Protein AF-A0A6L7TTE1-F1 (afdb_monomer)

Solvent-accessible surface area (backbone atoms only — not comparable to full-atom values): 7087 Å² total; per-residue (Å²): 134,87,81,84,82,75,91,65,69,97,53,51,95,79,30,55,91,73,44,74,69,69,67,67,47,75,57,88,94,43,50,47,45,67,93,48,84,76,46,67,52,63,72,99,60,54,84,50,70,66,59,52,54,52,46,54,51,49,43,48,33,70,67,38,77,45,72,64,79,55,73,32,88,54,28,93,73,44,93,66,66,20,87,41,26,30,36,63,70,57,46,53,53,47,51,56,57,54,55,60,53,70,77,57,82,84,60,77,58,82,129

Nearest PDB structures (foldseek):
  4grs-assembly1_D  TM=7.582E-01  e=1.256E-04  Thermotoga maritima MSB8
  1zco-assembly1_A  TM=7.715E-01  e=5.016E-04  Pyrococcus furiosus
  4c1k-assembly1_E  TM=7.629E-01  e=5.723E-04  Pyrococcus furiosus
  4z1a-assembly1_B  TM=7.032E-01  e=5.039E-03  Helicobacter pylori 26695
  2nxi-assembly2_G  TM=7.660E-01  e=1.545E-02  Aquifex aeolicus

Secondary structure (DSSP, 8-state):
-------S-TTGGG-TTT--SPP-EEETTEEESTT----EE--SS---HHHHHHHHHHHHHTT--EE---B-SSGGG-SS-GGGPBPHHHHHHHHHHHHHHHT---PPPP-

Structure (mmCIF, N/CA/C/O backbone):
data_AF-A0A6L7TTE1-F1
#
_entry.id   AF-A0A6L7TTE1-F1
#
loop_
_atom_site.group_PDB
_atom_site.id
_atom_site.type_symbol
_atom_site.label_atom_id
_atom_site.label_alt_id
_atom_site.label_comp_id
_atom_site.label_asym_id
_atom_site.label_entity_id
_atom_site.label_seq_id
_atom_site.pdbx_PDB_ins_code
_atom_site.Cartn_x
_atom_site.Cartn_y
_atom_site.Cartn_z
_atom_site.occupancy
_atom_site.B_iso_or_equiv
_atom_site.auth_seq_id
_atom_site.auth_comp_id
_atom_site.auth_asym_id
_atom_site.auth_atom_id
_atom_site.pdbx_PDB_model_num
ATOM 1 N N . MET A 1 1 ? 37.381 22.245 -16.557 1.00 51.81 1 MET A N 1
ATOM 2 C CA . MET A 1 1 ? 36.474 21.157 -16.121 1.00 51.81 1 MET A CA 1
ATOM 3 C C . MET A 1 1 ? 35.988 20.409 -17.356 1.00 51.81 1 MET A C 1
ATOM 5 O O . MET A 1 1 ? 35.474 21.082 -18.245 1.00 51.81 1 MET A O 1
ATOM 9 N N . PRO A 1 2 ? 36.167 19.082 -17.481 1.00 56.31 2 PRO A N 1
ATOM 10 C CA . PRO A 1 2 ? 35.653 18.356 -18.637 1.00 56.31 2 PRO A CA 1
ATOM 11 C C . PRO A 1 2 ? 34.132 18.192 -18.507 1.00 56.31 2 PRO A C 1
ATOM 13 O O . PRO A 1 2 ? 33.628 17.803 -17.454 1.00 56.31 2 PRO A O 1
ATOM 16 N N . ARG A 1 3 ? 33.391 18.521 -19.572 1.00 57.19 3 ARG A N 1
ATOM 17 C CA . ARG A 1 3 ? 31.942 18.294 -19.666 1.00 57.19 3 ARG A CA 1
ATOM 18 C C . ARG A 1 3 ? 31.699 16.803 -19.910 1.00 57.19 3 ARG A C 1
ATOM 20 O O . ARG A 1 3 ? 32.214 16.245 -20.874 1.00 57.19 3 ARG A O 1
ATOM 27 N N . ARG A 1 4 ? 30.943 16.153 -19.025 1.00 53.69 4 ARG A N 1
ATOM 28 C CA . ARG A 1 4 ? 30.601 14.729 -19.124 1.00 53.69 4 ARG A CA 1
ATOM 29 C C . ARG A 1 4 ? 29.510 14.565 -20.189 1.00 53.69 4 ARG A C 1
ATOM 31 O O . ARG A 1 4 ? 28.368 14.940 -19.954 1.00 53.69 4 ARG A O 1
ATOM 38 N N . PHE A 1 5 ? 29.866 14.039 -21.358 1.00 57.94 5 PHE A N 1
ATOM 39 C CA . PHE A 1 5 ? 28.900 13.648 -22.386 1.00 57.94 5 PHE A CA 1
ATOM 40 C C . PHE A 1 5 ? 28.335 12.273 -22.025 1.00 57.94 5 PHE A C 1
ATOM 42 O O . PHE A 1 5 ? 29.046 11.271 -22.079 1.00 57.94 5 PHE A O 1
ATOM 49 N N . VAL A 1 6 ? 27.071 12.224 -21.607 1.00 57.25 6 VAL A N 1
ATOM 50 C CA . VAL A 1 6 ? 26.359 10.964 -21.377 1.00 57.25 6 VAL A CA 1
ATOM 51 C C . VAL A 1 6 ? 25.625 10.620 -22.672 1.00 57.25 6 VAL A C 1
ATOM 53 O O . VAL A 1 6 ? 24.680 11.303 -23.045 1.00 57.25 6 VAL A O 1
ATOM 56 N N . PHE A 1 7 ? 26.109 9.605 -23.389 1.00 64.25 7 PHE A N 1
ATOM 57 C CA . PHE A 1 7 ? 25.557 9.190 -24.688 1.00 64.25 7 PHE A CA 1
ATOM 58 C C . PHE A 1 7 ? 24.375 8.210 -24.551 1.00 64.25 7 PHE A C 1
ATOM 60 O O . PHE A 1 7 ? 23.613 8.014 -25.488 1.00 64.25 7 PHE A O 1
ATOM 67 N N . LEU A 1 8 ? 24.207 7.599 -23.374 1.00 64.50 8 LEU A N 1
ATOM 68 C CA . LEU A 1 8 ? 23.083 6.720 -23.051 1.00 64.50 8 LEU A CA 1
ATOM 69 C C . LEU A 1 8 ? 22.064 7.476 -22.201 1.00 64.50 8 LEU A C 1
ATOM 71 O O . LEU A 1 8 ? 22.433 8.174 -21.259 1.00 64.50 8 LEU A O 1
ATOM 75 N N . GLN A 1 9 ? 20.780 7.307 -22.504 1.00 74.69 9 GLN A N 1
ATOM 76 C CA . GLN A 1 9 ? 19.716 7.866 -21.675 1.00 74.69 9 GLN A CA 1
ATOM 77 C C . GLN A 1 9 ? 19.853 7.362 -20.220 1.00 74.69 9 GLN A C 1
ATOM 79 O O . GLN A 1 9 ? 20.124 6.172 -20.014 1.00 74.69 9 GLN A O 1
ATOM 84 N N . PRO A 1 10 ? 19.647 8.217 -19.197 1.00 83.88 10 PRO A N 1
ATOM 85 C CA . PRO A 1 10 ? 19.840 7.844 -17.789 1.00 83.88 10 PRO A CA 1
ATOM 86 C C . PRO A 1 10 ? 18.847 6.777 -17.287 1.00 83.88 10 PRO A C 1
ATOM 88 O O . PRO A 1 10 ? 19.012 6.250 -16.194 1.00 83.88 10 PRO A O 1
ATOM 91 N N . TYR A 1 11 ? 17.845 6.428 -18.097 1.00 86.00 11 TYR A N 1
ATOM 92 C CA . TYR A 1 11 ? 16.764 5.480 -17.815 1.00 86.00 11 TYR A CA 1
ATOM 93 C C . TYR A 1 11 ? 16.859 4.194 -18.661 1.00 86.00 11 TYR A C 1
ATOM 95 O O . TYR A 1 11 ? 15.852 3.582 -19.004 1.00 86.00 11 TYR A O 1
ATOM 103 N N . LYS A 1 12 ? 18.075 3.755 -19.019 1.00 87.25 12 LYS A N 1
ATOM 104 C CA . LYS A 1 12 ? 18.297 2.582 -19.888 1.00 87.25 12 LYS A CA 1
ATOM 105 C C . LYS A 1 12 ? 17.518 1.328 -19.453 1.00 87.25 12 LYS A C 1
ATOM 107 O O . LYS A 1 12 ? 16.915 0.688 -20.302 1.00 87.25 12 LYS A O 1
ATOM 112 N N . LEU A 1 13 ? 17.491 1.001 -18.158 1.00 89.44 13 LEU A N 1
ATOM 113 C CA . LEU A 1 13 ? 16.836 -0.212 -17.633 1.00 89.44 13 LEU A CA 1
ATOM 114 C C . LEU A 1 13 ? 15.300 -0.172 -17.672 1.00 89.44 13 LEU A C 1
ATOM 116 O O . LEU A 1 13 ? 14.664 -1.211 -17.565 1.00 89.44 13 LEU A O 1
ATOM 120 N N . THR A 1 14 ? 14.695 1.005 -17.815 1.00 90.31 14 THR A N 1
ATOM 121 C CA . THR A 1 14 ? 13.235 1.164 -17.919 1.00 90.31 14 THR A CA 1
ATOM 122 C C . THR A 1 14 ? 12.799 1.575 -19.327 1.00 90.31 14 THR A C 1
ATOM 124 O O . THR A 1 14 ? 11.608 1.737 -19.585 1.00 90.31 14 THR A O 1
ATOM 127 N N . SER A 1 15 ? 13.752 1.746 -20.251 1.00 91.06 15 SER A N 1
ATOM 128 C CA . SER A 1 15 ? 13.496 2.163 -21.628 1.00 91.06 15 SER A CA 1
ATOM 129 C C . SER A 1 15 ? 12.999 1.007 -22.487 1.00 91.06 15 SER A C 1
ATOM 131 O O . SER A 1 15 ? 13.605 -0.065 -22.496 1.00 91.06 15 SER A O 1
ATOM 133 N N . ARG A 1 16 ? 11.990 1.273 -23.326 1.00 90.44 16 ARG A N 1
ATOM 134 C CA . ARG A 1 16 ? 11.535 0.327 -24.360 1.00 90.44 16 ARG A CA 1
ATOM 135 C C . ARG A 1 16 ? 12.578 0.064 -25.449 1.00 90.44 16 ARG A C 1
ATOM 137 O O . ARG A 1 16 ? 12.501 -0.948 -26.127 1.00 90.44 16 ARG A O 1
ATOM 144 N N . GLU A 1 17 ? 13.563 0.949 -25.607 1.00 88.88 17 GLU A N 1
ATOM 145 C CA . GLU A 1 17 ? 14.689 0.736 -26.528 1.00 88.88 17 GLU A CA 1
ATOM 146 C C . GLU A 1 17 ? 15.585 -0.426 -26.070 1.00 88.88 17 GLU A C 1
ATOM 148 O O . GLU A 1 17 ? 16.120 -1.161 -26.894 1.00 88.88 17 GLU A O 1
ATOM 153 N N . PHE A 1 18 ? 15.737 -0.605 -24.753 1.00 88.50 18 PHE A N 1
ATOM 154 C CA . PHE A 1 18 ? 16.560 -1.667 -24.170 1.00 88.50 18 PHE A CA 1
ATOM 155 C C . PHE A 1 18 ? 15.724 -2.870 -23.695 1.00 88.50 18 PHE A C 1
ATOM 157 O O . PHE A 1 18 ? 16.215 -3.995 -23.705 1.00 88.50 18 PHE A O 1
ATOM 164 N N . HIS A 1 19 ? 14.458 -2.643 -23.336 1.00 88.81 19 HIS A N 1
ATOM 165 C CA . HIS A 1 19 ? 13.473 -3.656 -22.953 1.00 88.81 19 HIS A CA 1
ATOM 166 C C . HIS A 1 19 ? 12.194 -3.490 -23.795 1.00 88.81 19 HIS A C 1
ATOM 168 O O . HIS A 1 19 ? 11.238 -2.857 -23.342 1.00 88.81 19 HIS A O 1
ATOM 174 N N . PRO A 1 20 ? 12.177 -3.997 -25.043 1.00 93.00 20 PRO A N 1
ATOM 175 C CA . PRO A 1 20 ? 11.052 -3.795 -25.961 1.00 93.00 20 PRO A CA 1
ATOM 176 C C . PRO A 1 20 ? 9.765 -4.480 -25.490 1.00 93.00 20 PRO A C 1
ATOM 178 O O . PRO A 1 20 ? 8.667 -3.947 -25.704 1.00 93.00 20 PRO A O 1
ATOM 181 N N . ASP A 1 21 ? 9.910 -5.621 -24.817 1.00 95.06 21 ASP A N 1
ATOM 182 C CA . ASP A 1 21 ? 8.804 -6.404 -24.282 1.00 95.06 21 ASP A CA 1
ATOM 183 C C . ASP A 1 21 ? 8.227 -5.774 -23.004 1.00 95.06 21 ASP A C 1
ATOM 185 O O . ASP A 1 21 ? 8.974 -5.266 -22.161 1.00 95.06 21 ASP A O 1
ATOM 189 N N . PRO A 1 22 ? 6.895 -5.807 -22.821 1.00 95.19 22 PRO A N 1
ATOM 190 C CA . PRO A 1 22 ? 6.270 -5.293 -21.613 1.00 95.19 22 PRO A CA 1
ATOM 191 C C . PRO A 1 22 ? 6.634 -6.146 -20.392 1.00 95.19 22 PRO A C 1
ATOM 193 O O . PRO A 1 22 ? 6.458 -7.365 -20.385 1.00 95.19 22 PRO A O 1
ATOM 196 N N . THR A 1 23 ? 7.060 -5.492 -19.313 1.00 95.69 23 THR A N 1
ATOM 197 C CA . THR A 1 23 ? 7.210 -6.141 -18.007 1.00 95.69 23 THR A CA 1
ATOM 198 C C . THR A 1 23 ? 5.835 -6.471 -17.435 1.00 95.69 23 THR A C 1
ATOM 200 O O . THR A 1 23 ? 4.985 -5.588 -17.307 1.00 95.69 23 THR A O 1
ATOM 203 N N . VAL A 1 24 ? 5.634 -7.732 -17.051 1.00 96.44 24 VAL A N 1
ATOM 204 C CA . VAL A 1 24 ? 4.433 -8.194 -16.347 1.00 96.44 24 VAL A CA 1
ATOM 205 C C . VAL A 1 24 ? 4.834 -8.707 -14.969 1.00 96.44 24 VAL A C 1
ATOM 207 O O . VAL A 1 24 ? 5.653 -9.619 -14.854 1.00 96.44 24 VAL A O 1
ATOM 210 N N . ILE A 1 25 ? 4.253 -8.125 -13.922 1.00 96.06 25 ILE A N 1
ATOM 211 C CA . ILE A 1 25 ? 4.509 -8.480 -12.524 1.00 96.06 25 ILE A CA 1
ATOM 212 C C . ILE A 1 25 ? 3.290 -9.217 -11.977 1.00 96.06 25 ILE A C 1
ATOM 214 O O . ILE A 1 25 ? 2.171 -8.710 -12.032 1.00 96.06 25 ILE A O 1
ATOM 218 N N . ARG A 1 26 ? 3.501 -10.414 -11.426 1.00 94.94 26 ARG A N 1
ATOM 219 C CA . ARG A 1 26 ? 2.449 -11.170 -10.741 1.00 94.94 26 ARG A CA 1
ATOM 220 C C . ARG A 1 26 ? 2.378 -10.765 -9.270 1.00 94.94 26 ARG A C 1
ATOM 222 O O . ARG A 1 26 ? 3.375 -10.882 -8.562 1.00 94.94 26 ARG A O 1
ATOM 229 N N . VAL A 1 27 ? 1.194 -10.367 -8.814 1.00 91.50 27 VAL A N 1
ATOM 230 C CA . VAL A 1 27 ? 0.890 -10.059 -7.409 1.00 91.50 27 VAL A CA 1
ATOM 231 C C . VAL A 1 27 ? -0.331 -10.879 -7.000 1.00 91.50 27 VAL A C 1
ATOM 233 O O . VAL A 1 27 ? -1.457 -10.556 -7.373 1.00 91.50 27 VAL A O 1
ATOM 236 N N . GLY A 1 28 ? -0.106 -11.986 -6.288 1.00 86.62 28 GLY A N 1
ATOM 237 C CA . GLY A 1 28 ? -1.155 -12.981 -6.048 1.00 86.62 28 GLY A CA 1
ATOM 238 C C . GLY A 1 28 ? -1.747 -13.488 -7.369 1.00 86.62 28 GLY A C 1
ATOM 239 O O . GLY A 1 28 ? -1.013 -13.965 -8.241 1.00 86.62 28 GLY A O 1
ATOM 240 N N . ASP A 1 29 ? -3.061 -13.328 -7.527 1.00 85.25 29 ASP A N 1
ATOM 241 C CA . ASP A 1 29 ? -3.796 -13.708 -8.740 1.00 85.25 29 ASP A CA 1
ATOM 242 C C . ASP A 1 29 ? -3.791 -12.617 -9.831 1.00 85.25 29 ASP A C 1
ATOM 244 O O . ASP A 1 29 ? -4.202 -12.876 -10.963 1.00 85.25 29 ASP A O 1
ATOM 248 N N . ALA A 1 30 ? -3.308 -11.405 -9.530 1.00 90.56 30 ALA A N 1
ATOM 249 C CA . ALA A 1 30 ? -3.273 -10.287 -10.469 1.00 90.56 30 ALA A CA 1
ATOM 250 C C . ALA A 1 30 ? -1.984 -10.261 -11.307 1.00 90.56 30 ALA A C 1
ATOM 252 O O . ALA A 1 30 ? -0.890 -10.568 -10.823 1.00 90.56 30 ALA A O 1
ATOM 253 N N . LEU A 1 31 ? -2.110 -9.837 -12.566 1.00 95.56 31 LEU A N 1
ATOM 254 C CA . LEU A 1 31 ? -0.997 -9.563 -13.477 1.00 95.56 31 LEU A CA 1
ATOM 255 C C . LEU A 1 31 ? -0.967 -8.062 -13.777 1.00 95.56 31 LEU A C 1
ATOM 257 O O . LEU A 1 31 ? -1.879 -7.541 -14.408 1.00 95.56 31 LEU A O 1
ATOM 261 N N . VAL A 1 32 ? 0.068 -7.365 -13.316 1.00 95.69 32 VAL A N 1
ATOM 262 C CA . VAL A 1 32 ? 0.255 -5.922 -13.507 1.00 95.69 32 VAL A CA 1
ATOM 263 C C . VAL A 1 32 ? 1.193 -5.690 -14.692 1.00 95.69 32 VAL A C 1
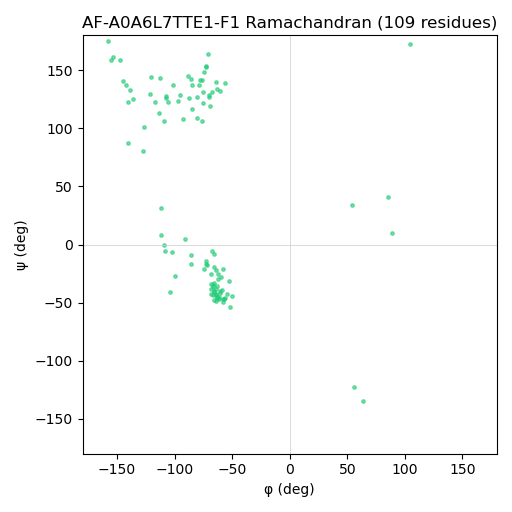ATOM 265 O O . VAL A 1 32 ? 2.320 -6.180 -14.682 1.00 95.69 32 VAL A O 1
ATOM 268 N N . GLY A 1 33 ? 0.750 -4.924 -15.692 1.00 94.00 33 GLY A N 1
ATOM 269 C CA . GLY A 1 33 ? 1.530 -4.594 -16.894 1.00 94.00 33 GLY A CA 1
ATOM 270 C C . GLY A 1 33 ? 1.102 -5.365 -18.149 1.00 94.00 33 GLY A C 1
ATOM 271 O O . GLY A 1 33 ? 0.262 -6.267 -18.095 1.00 94.00 33 GLY A O 1
ATOM 272 N N . GLY A 1 34 ? 1.668 -4.994 -19.301 1.00 94.06 34 GLY A N 1
ATOM 273 C CA . GLY A 1 34 ? 1.229 -5.492 -20.612 1.00 94.06 34 GLY A CA 1
ATOM 274 C C . GLY A 1 34 ? -0.205 -5.062 -20.938 1.00 94.06 34 GLY A C 1
ATOM 275 O O . GLY A 1 34 ? -0.569 -3.914 -20.697 1.00 94.06 34 GLY A O 1
ATOM 276 N N . ASP A 1 35 ? -1.014 -5.995 -21.440 1.00 94.31 35 ASP A N 1
ATOM 277 C CA . ASP A 1 35 ? -2.426 -5.764 -21.792 1.00 94.31 35 ASP A CA 1
ATOM 278 C C . ASP A 1 35 ? -3.402 -6.054 -20.632 1.00 94.31 35 ASP A C 1
ATOM 280 O O . ASP A 1 35 ? -4.623 -6.010 -20.796 1.00 94.31 35 ASP A O 1
ATOM 284 N N . ASN A 1 36 ? -2.881 -6.371 -19.442 1.00 94.38 36 ASN A N 1
ATOM 285 C CA . ASN A 1 36 ? -3.698 -6.709 -18.281 1.00 94.38 36 ASN A CA 1
ATOM 286 C C . ASN A 1 36 ? -4.294 -5.454 -17.628 1.00 94.38 36 ASN A C 1
ATOM 288 O O . ASN A 1 36 ? -3.627 -4.429 -17.481 1.00 94.38 36 ASN A O 1
ATOM 292 N N . ARG A 1 37 ? -5.543 -5.559 -17.164 1.00 91.88 37 ARG A N 1
ATOM 293 C CA . ARG A 1 37 ? -6.224 -4.505 -16.403 1.00 91.88 37 ARG A CA 1
ATOM 294 C C . ARG A 1 37 ? -6.302 -4.876 -14.928 1.00 91.88 37 ARG A C 1
ATOM 296 O O . ARG A 1 37 ? -6.891 -5.894 -14.577 1.00 91.88 37 ARG A O 1
ATOM 303 N N . VAL A 1 38 ? -5.748 -4.012 -14.084 1.00 94.12 38 VAL A N 1
ATOM 304 C CA . VAL A 1 38 ? -5.781 -4.134 -12.625 1.00 94.12 38 VAL A CA 1
ATOM 305 C C . VAL A 1 38 ? -6.446 -2.890 -12.062 1.00 94.12 38 VAL A C 1
ATOM 307 O O . VAL A 1 38 ? -6.086 -1.775 -12.435 1.00 94.12 38 VAL A O 1
ATOM 310 N N . ILE A 1 39 ? -7.426 -3.093 -11.189 1.00 93.06 39 ILE A N 1
ATOM 311 C CA . ILE A 1 39 ? -8.113 -2.030 -10.466 1.00 93.06 39 ILE A CA 1
ATOM 312 C C . ILE A 1 39 ? -7.644 -2.098 -9.016 1.00 93.06 39 ILE A C 1
ATOM 314 O O . ILE A 1 39 ? -7.687 -3.154 -8.382 1.00 93.06 39 ILE A O 1
ATOM 318 N N . MET A 1 40 ? -7.185 -0.958 -8.518 1.00 92.50 40 MET A N 1
ATOM 319 C CA . MET A 1 40 ? -6.873 -0.728 -7.113 1.00 92.50 40 MET A CA 1
ATOM 320 C C . MET A 1 40 ? -7.754 0.417 -6.629 1.00 92.50 40 MET A C 1
ATOM 322 O O . MET A 1 40 ? -8.049 1.323 -7.410 1.00 92.50 40 MET A O 1
ATOM 326 N N . ALA A 1 41 ? -8.205 0.347 -5.383 1.00 90.62 41 ALA A N 1
ATOM 327 C CA . ALA A 1 41 ? -9.090 1.351 -4.809 1.00 90.62 41 ALA A CA 1
ATOM 328 C C . ALA A 1 41 ? -8.830 1.527 -3.315 1.00 90.62 41 ALA A C 1
ATOM 330 O O . ALA A 1 41 ? -8.306 0.635 -2.655 1.00 90.62 41 ALA A O 1
ATOM 331 N N . ASP A 1 42 ? -9.229 2.671 -2.794 1.00 88.62 42 ASP A N 1
ATOM 332 C CA . ASP A 1 42 ? -9.061 3.081 -1.409 1.00 88.62 42 ASP A CA 1
ATOM 333 C C . ASP A 1 42 ? -10.132 4.117 -1.046 1.00 88.62 42 ASP A C 1
ATOM 335 O O . ASP A 1 42 ? -10.757 4.710 -1.936 1.00 88.62 42 ASP A O 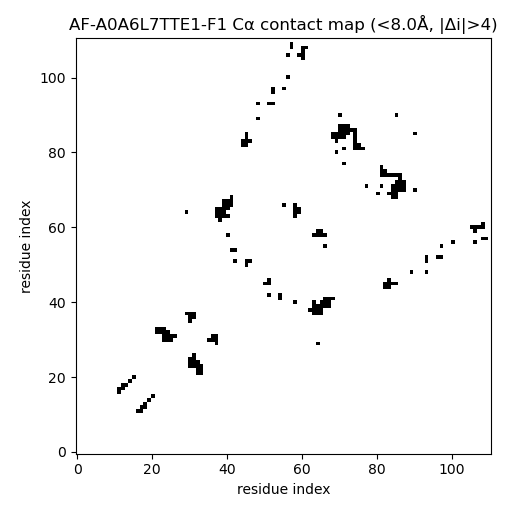1
ATOM 339 N N . PRO A 1 43 ? -10.427 4.306 0.251 1.00 84.19 43 PRO A N 1
ATOM 340 C CA . PRO A 1 43 ? -11.278 5.407 0.662 1.00 84.19 43 PRO A CA 1
ATOM 341 C C . PRO A 1 43 ? -10.512 6.728 0.529 1.00 84.19 43 PRO A C 1
ATOM 343 O O . PRO A 1 43 ? -9.298 6.774 0.670 1.00 84.19 43 PRO A O 1
ATOM 346 N N . CYS A 1 44 ? -11.238 7.831 0.333 1.00 82.50 44 CYS A N 1
ATOM 347 C CA . CYS A 1 44 ? -10.624 9.158 0.227 1.00 82.50 44 CYS A CA 1
ATOM 348 C C . CYS A 1 44 ? -9.833 9.563 1.483 1.00 82.50 44 CYS A C 1
ATOM 350 O O . CYS A 1 44 ? -8.924 10.373 1.358 1.00 82.50 44 CYS A O 1
ATOM 352 N N . SER A 1 45 ? -10.212 9.049 2.659 1.00 79.06 45 SER A N 1
ATOM 353 C CA . SER A 1 45 ? -9.506 9.180 3.937 1.00 79.06 45 SER A CA 1
ATOM 354 C C . SER A 1 45 ? -9.674 7.900 4.741 1.00 79.06 45 SER A C 1
ATOM 356 O O . SER A 1 45 ? -10.776 7.348 4.774 1.00 79.06 45 SER A O 1
ATOM 358 N N . VAL A 1 46 ? -8.613 7.467 5.423 1.00 78.75 46 VAL A N 1
ATOM 359 C CA . VAL A 1 46 ? -8.690 6.394 6.420 1.00 78.75 46 VAL A CA 1
ATOM 360 C C . VAL A 1 46 ? -9.098 6.995 7.757 1.00 78.75 46 VAL A C 1
ATOM 362 O O . VAL A 1 46 ? -8.380 7.826 8.306 1.00 78.75 46 VAL A O 1
ATOM 365 N N . GLU A 1 47 ? -10.262 6.603 8.257 1.00 77.44 47 GLU A N 1
ATOM 366 C CA . GLU A 1 47 ? -10.843 7.135 9.493 1.00 77.44 47 GLU A CA 1
ATOM 367 C C . GLU A 1 47 ? -10.698 6.137 10.646 1.00 77.44 47 GLU A C 1
ATOM 369 O O . GLU A 1 47 ? -10.332 6.521 11.758 1.00 77.44 47 GLU A O 1
ATOM 374 N N . ASP A 1 48 ? -10.914 4.849 10.372 1.00 78.75 48 ASP A N 1
ATOM 375 C CA . ASP A 1 48 ? -10.743 3.766 11.335 1.00 78.75 48 ASP A CA 1
ATOM 376 C C . ASP A 1 48 ? -10.529 2.396 10.653 1.00 78.75 48 ASP A C 1
ATOM 378 O O . ASP A 1 48 ? -10.555 2.246 9.426 1.00 78.75 48 ASP A O 1
ATOM 382 N N . GLU A 1 49 ? -10.269 1.375 11.472 1.00 76.88 49 GLU A N 1
ATOM 383 C CA . GLU A 1 49 ? -10.031 0.001 11.018 1.00 76.88 49 GLU A CA 1
ATOM 384 C C . GLU 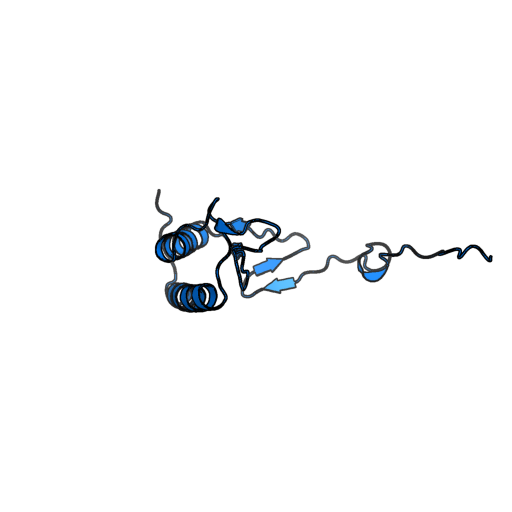A 1 49 ? -11.284 -0.640 10.391 1.00 76.88 49 GLU A C 1
ATOM 386 O O . GLU A 1 49 ? -11.183 -1.367 9.399 1.00 76.88 49 GLU A O 1
ATOM 391 N N . GLU A 1 50 ? -12.475 -0.354 10.924 1.00 82.62 50 GLU A N 1
ATOM 392 C CA . GLU A 1 50 ? -13.736 -0.941 10.464 1.00 82.62 50 GLU A CA 1
ATOM 393 C C . GLU A 1 50 ? -14.105 -0.434 9.063 1.00 82.62 50 GLU A C 1
ATOM 395 O O . GLU A 1 50 ? -14.464 -1.222 8.178 1.00 82.62 50 GLU A O 1
ATOM 400 N N . GLN A 1 51 ? -13.931 0.865 8.825 1.00 86.06 51 GLN A N 1
ATOM 401 C CA . GLN A 1 51 ? -14.072 1.517 7.532 1.00 86.06 51 GLN A CA 1
ATOM 402 C C . GLN A 1 51 ? -13.144 0.866 6.506 1.00 86.06 51 GLN A C 1
ATOM 404 O O . GLN A 1 51 ? -13.592 0.509 5.411 1.00 86.06 51 GLN A O 1
ATOM 409 N N . MET A 1 52 ? -11.877 0.634 6.848 1.00 85.31 52 MET A N 1
ATOM 410 C CA . MET A 1 52 ? -10.930 0.027 5.917 1.00 85.31 52 MET A CA 1
ATOM 411 C C . MET A 1 52 ? -11.299 -1.425 5.580 1.00 85.31 52 MET A C 1
ATOM 413 O O . MET A 1 52 ? -11.262 -1.833 4.418 1.00 85.31 52 MET A O 1
ATOM 417 N N . VAL A 1 53 ? -11.748 -2.204 6.563 1.00 84.69 53 VAL A N 1
ATOM 418 C CA . VAL A 1 53 ? -12.195 -3.592 6.357 1.00 84.69 53 VAL A CA 1
ATOM 419 C C . VAL A 1 53 ? -13.485 -3.647 5.543 1.00 84.69 53 VAL A C 1
ATOM 421 O O . VAL A 1 53 ? -13.650 -4.521 4.687 1.00 84.69 53 VAL A O 1
ATOM 424 N N . SER A 1 54 ? -14.410 -2.713 5.769 1.00 87.44 54 SER A N 1
ATOM 425 C CA . SER A 1 54 ? -15.617 -2.577 4.951 1.00 87.44 54 SER A CA 1
ATOM 426 C C . SER A 1 54 ? -15.267 -2.212 3.504 1.00 87.44 54 SER A C 1
ATOM 428 O O . SER A 1 54 ? -15.770 -2.847 2.575 1.00 87.44 54 SER A O 1
ATOM 430 N N . THR A 1 55 ? -14.312 -1.299 3.309 1.00 88.06 55 THR A N 1
ATOM 431 C CA . THR A 1 55 ? -13.799 -0.919 1.990 1.00 88.06 55 THR A CA 1
ATOM 432 C C . THR A 1 55 ? -13.167 -2.121 1.299 1.00 88.06 55 THR A C 1
ATOM 434 O O . THR A 1 55 ? -13.527 -2.431 0.167 1.00 88.06 55 THR A O 1
ATOM 437 N N . ALA A 1 56 ? -12.328 -2.888 2.001 1.00 86.12 56 ALA A N 1
ATOM 438 C CA . ALA A 1 56 ? -11.733 -4.121 1.492 1.00 86.12 56 ALA A CA 1
ATOM 439 C C . ALA A 1 56 ? -12.782 -5.121 0.982 1.00 86.12 56 ALA A C 1
ATOM 441 O O . ALA A 1 56 ? -12.609 -5.711 -0.087 1.00 86.12 56 ALA A O 1
ATOM 442 N N . LYS A 1 57 ? -13.894 -5.289 1.710 1.00 86.62 57 LYS A N 1
ATOM 443 C CA . LYS A 1 57 ? -15.013 -6.150 1.290 1.00 86.62 57 LYS A CA 1
ATOM 444 C C . LYS A 1 57 ? -15.671 -5.637 0.012 1.00 86.62 57 LYS A C 1
ATOM 446 O O . LYS A 1 57 ? -15.872 -6.423 -0.911 1.00 86.62 57 LYS A O 1
ATO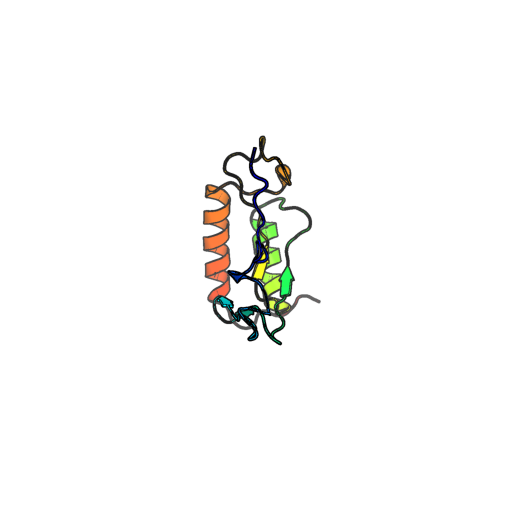M 451 N N . VAL A 1 58 ? -15.998 -4.345 -0.047 1.00 88.00 58 VAL A N 1
ATOM 452 C CA . VAL A 1 58 ? -16.685 -3.731 -1.196 1.00 88.00 58 VAL A CA 1
ATOM 453 C C . VAL A 1 58 ? -15.801 -3.757 -2.441 1.00 88.00 58 VAL A C 1
ATOM 455 O O . VAL A 1 58 ? -16.243 -4.214 -3.491 1.00 88.00 58 VAL A O 1
ATOM 458 N N . VAL A 1 59 ? -14.539 -3.345 -2.313 1.00 88.06 59 VAL A N 1
ATOM 459 C CA . VAL A 1 59 ? -13.538 -3.345 -3.391 1.00 88.06 59 VAL A CA 1
ATOM 460 C C . VAL A 1 59 ? -13.356 -4.755 -3.951 1.00 88.06 59 VAL A C 1
ATOM 462 O O . VAL A 1 59 ? -13.432 -4.961 -5.164 1.00 88.06 59 VAL A O 1
ATOM 465 N N . LYS A 1 60 ? -13.207 -5.752 -3.070 1.00 84.19 60 LYS A N 1
ATOM 466 C CA . LYS A 1 60 ? -13.105 -7.157 -3.474 1.00 84.19 60 LYS A CA 1
ATOM 467 C C . LYS A 1 60 ? -14.370 -7.654 -4.170 1.00 84.19 60 LYS A C 1
ATOM 469 O O . LYS A 1 60 ? -14.269 -8.323 -5.196 1.00 84.19 60 LYS A O 1
ATOM 474 N N . ALA A 1 61 ? -15.549 -7.352 -3.628 1.00 86.25 61 ALA A N 1
ATOM 475 C CA . ALA A 1 61 ? -16.814 -7.746 -4.239 1.00 86.25 61 ALA A CA 1
ATOM 476 C C . ALA A 1 61 ? -16.956 -7.134 -5.641 1.00 86.25 61 ALA A C 1
ATOM 478 O O . ALA A 1 61 ? -17.350 -7.828 -6.575 1.00 86.25 61 ALA A O 1
ATOM 479 N N . ALA A 1 62 ? -16.574 -5.863 -5.807 1.00 87.56 62 ALA A N 1
ATOM 480 C CA . ALA A 1 62 ? -16.604 -5.142 -7.079 1.00 87.56 62 ALA A CA 1
ATOM 481 C C . ALA A 1 62 ? -15.594 -5.668 -8.123 1.00 87.56 62 ALA A C 1
ATOM 483 O O . ALA A 1 62 ? -15.607 -5.222 -9.269 1.00 87.56 62 ALA A O 1
ATOM 484 N N . GLY A 1 63 ? -14.734 -6.624 -7.753 1.00 87.25 63 GLY A N 1
ATOM 485 C CA . GLY A 1 63 ? -13.786 -7.281 -8.655 1.00 87.25 63 GLY A CA 1
ATOM 486 C C . GLY A 1 63 ? -12.433 -6.580 -8.784 1.00 87.25 63 GLY A C 1
ATOM 487 O O . GLY A 1 63 ? -11.635 -6.965 -9.640 1.00 87.25 63 GLY A O 1
ATOM 488 N N . ALA A 1 64 ? -12.157 -5.578 -7.948 1.00 90.19 64 ALA A N 1
ATOM 489 C CA . ALA A 1 64 ? -10.831 -4.982 -7.863 1.00 90.19 64 ALA A CA 1
ATOM 490 C C . ALA A 1 64 ? -9.841 -5.932 -7.168 1.00 90.19 64 ALA A C 1
ATOM 492 O O . ALA A 1 64 ? -10.217 -6.787 -6.363 1.00 90.19 64 ALA A O 1
ATOM 493 N N . GLN A 1 65 ? -8.561 -5.796 -7.513 1.00 90.00 65 GLN A N 1
ATOM 494 C CA . GLN A 1 65 ? -7.511 -6.746 -7.143 1.00 90.00 65 GLN A CA 1
ATOM 495 C C . GLN A 1 65 ? -6.546 -6.218 -6.075 1.00 90.00 65 GLN A C 1
ATOM 497 O O . GLN A 1 65 ? -5.691 -6.971 -5.612 1.00 90.00 65 GLN A O 1
ATOM 502 N N . GLY A 1 66 ? -6.661 -4.949 -5.680 1.00 89.19 66 GLY A N 1
ATOM 503 C CA . GLY A 1 66 ? -5.803 -4.369 -4.652 1.00 89.19 66 GLY A CA 1
ATOM 504 C C . GLY A 1 66 ? -6.443 -3.203 -3.909 1.00 89.19 66 GLY A C 1
ATOM 505 O O . GLY A 1 66 ? -7.399 -2.591 -4.387 1.00 89.19 66 GLY A O 1
ATOM 506 N N . LEU A 1 67 ? -5.876 -2.915 -2.740 1.00 89.38 67 LEU A N 1
ATOM 507 C CA . LEU A 1 67 ? -6.165 -1.734 -1.935 1.00 89.38 67 LEU A CA 1
ATOM 508 C C . LEU A 1 67 ? -4.932 -0.833 -1.908 1.00 89.38 67 LEU A C 1
ATOM 510 O O . LEU A 1 67 ? -3.812 -1.348 -1.856 1.00 89.38 67 LEU A O 1
ATOM 514 N N . LEU A 1 68 ? -5.138 0.482 -1.931 1.00 90.06 68 LEU A N 1
ATOM 515 C CA . LEU A 1 68 ? -4.085 1.458 -1.645 1.00 90.06 68 LEU A CA 1
ATOM 516 C C . LEU A 1 68 ? -4.189 1.848 -0.166 1.00 90.06 68 LEU A C 1
ATOM 518 O O . LEU A 1 68 ? -5.276 2.117 0.336 1.00 90.06 68 LEU A O 1
ATOM 522 N N . ILE A 1 69 ? -3.073 1.769 0.557 1.00 88.75 69 ILE A N 1
ATOM 523 C CA . ILE A 1 69 ? -3.018 2.039 1.996 1.00 88.75 69 ILE A CA 1
ATOM 524 C C . ILE A 1 69 ? -1.721 2.791 2.275 1.00 88.75 69 ILE A C 1
ATOM 526 O O . ILE A 1 69 ? -0.637 2.273 1.998 1.00 88.75 69 ILE A O 1
ATOM 530 N N . GLU A 1 70 ? -1.839 3.980 2.856 1.00 90.00 70 GLU A N 1
ATOM 531 C CA . GLU A 1 70 ? -0.697 4.771 3.304 1.00 90.00 70 GLU A CA 1
ATOM 532 C C . GLU A 1 70 ? -0.263 4.343 4.708 1.00 90.00 70 GLU A C 1
ATOM 534 O O . GLU A 1 70 ? -1.088 4.111 5.598 1.00 90.00 70 GLU A O 1
ATOM 539 N N . VAL A 1 71 ? 1.049 4.226 4.921 1.00 90.50 71 VAL A N 1
ATOM 540 C CA . VAL A 1 71 ? 1.620 3.769 6.193 1.00 90.50 71 VAL A CA 1
ATOM 541 C C . VAL A 1 71 ? 2.809 4.643 6.571 1.00 90.50 71 VAL A C 1
ATOM 543 O O . VAL A 1 71 ? 3.780 4.756 5.821 1.00 90.50 71 VAL A O 1
ATOM 546 N N . HIS A 1 72 ? 2.771 5.222 7.770 1.00 93.38 72 HIS A N 1
ATOM 547 C CA . HIS A 1 72 ? 3.852 6.031 8.316 1.00 93.38 72 HIS A CA 1
ATOM 548 C C . HIS A 1 72 ? 4.059 5.727 9.813 1.00 93.38 72 HIS A C 1
ATOM 550 O O . HIS A 1 72 ? 3.099 5.728 10.582 1.00 93.38 72 HIS A O 1
ATOM 556 N N . PRO A 1 73 ? 5.305 5.509 10.288 1.00 91.75 73 PRO A N 1
ATOM 557 C CA . PRO A 1 73 ? 5.569 5.167 11.693 1.00 91.75 73 PRO A CA 1
ATOM 558 C C . PRO A 1 73 ? 5.157 6.263 12.682 1.00 91.75 73 PRO A C 1
ATOM 560 O O . PRO A 1 73 ? 4.913 5.981 13.851 1.00 91.75 73 PRO A O 1
ATOM 563 N N . ASN A 1 74 ? 5.125 7.513 12.223 1.00 92.06 74 ASN A N 1
ATOM 564 C CA . ASN A 1 74 ? 4.688 8.666 13.001 1.00 92.06 74 ASN A CA 1
ATOM 565 C C . ASN A 1 74 ? 3.858 9.611 12.112 1.00 92.06 74 ASN A C 1
ATOM 567 O O . ASN A 1 74 ? 4.445 10.481 11.462 1.00 92.06 74 ASN A O 1
ATOM 571 N N . PRO A 1 75 ? 2.538 9.402 11.994 1.00 88.88 75 PRO A N 1
ATOM 572 C CA . PRO A 1 75 ? 1.675 10.164 11.088 1.00 88.88 75 PRO A CA 1
ATOM 573 C C . PRO A 1 75 ? 1.773 11.692 11.244 1.00 88.88 75 PRO A C 1
ATOM 575 O O . PRO A 1 75 ? 1.718 12.410 10.247 1.00 88.88 75 PRO A O 1
ATOM 578 N N . ASP A 1 76 ? 2.040 12.189 12.456 1.00 91.06 76 ASP A N 1
ATOM 579 C CA . ASP A 1 76 ? 2.120 13.627 12.763 1.00 91.06 76 ASP A CA 1
ATOM 580 C C . ASP A 1 76 ? 3.258 14.360 12.033 1.00 91.06 76 ASP A C 1
ATOM 582 O O . ASP A 1 76 ? 3.220 15.580 11.874 1.00 91.06 76 ASP A O 1
ATOM 586 N N . VAL A 1 77 ? 4.291 13.634 11.595 1.00 93.56 77 VAL A N 1
ATOM 587 C CA . VAL A 1 77 ? 5.445 14.202 10.872 1.00 93.56 77 VAL A CA 1
ATOM 588 C C . VAL A 1 77 ? 5.501 13.768 9.408 1.00 93.56 77 VAL A C 1
ATOM 590 O O . VAL A 1 77 ? 6.499 14.023 8.725 1.00 93.56 77 VAL A O 1
ATOM 593 N N . ALA A 1 78 ? 4.457 13.096 8.916 1.00 91.31 78 ALA A N 1
ATOM 594 C CA . ALA A 1 78 ? 4.380 12.692 7.524 1.00 91.31 78 ALA A CA 1
ATOM 595 C C . ALA A 1 78 ? 4.349 13.930 6.615 1.00 91.31 78 ALA A C 1
ATOM 597 O O . ALA A 1 78 ? 3.625 14.897 6.849 1.00 91.31 78 ALA A O 1
ATOM 598 N N . LYS A 1 79 ? 5.161 13.908 5.554 1.00 89.44 79 LYS A N 1
ATOM 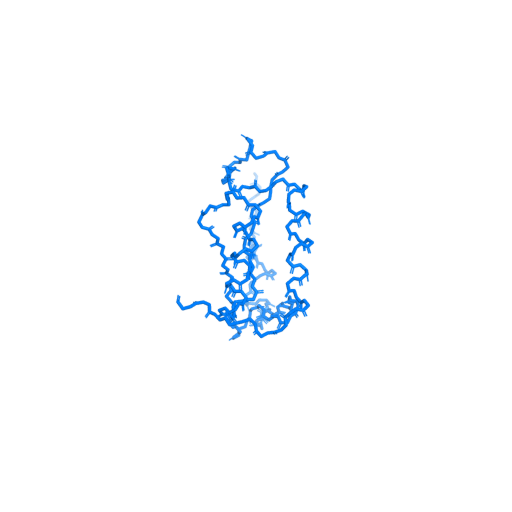599 C CA . LYS A 1 79 ? 5.246 15.027 4.597 1.00 89.44 79 LYS A CA 1
ATOM 600 C C . LYS A 1 79 ? 4.038 15.106 3.660 1.00 89.44 79 LYS A C 1
ATOM 602 O O . LYS A 1 79 ? 3.815 16.156 3.068 1.00 89.44 79 LYS A O 1
ATOM 607 N N . CYS A 1 80 ? 3.325 13.997 3.501 1.00 81.06 80 CYS A N 1
ATOM 608 C CA . CYS A 1 80 ? 2.149 13.828 2.659 1.00 81.06 80 CYS A CA 1
ATOM 609 C C . CYS A 1 80 ? 1.188 12.901 3.412 1.00 81.06 80 CYS A C 1
ATOM 611 O O . CYS A 1 80 ? 1.656 11.948 4.032 1.00 81.06 80 CYS A O 1
ATOM 613 N N . ASP A 1 81 ? -0.104 13.227 3.406 1.00 81.56 81 ASP A N 1
ATOM 614 C CA . ASP A 1 81 ? -1.210 12.360 3.848 1.00 81.56 81 ASP A CA 1
ATOM 615 C C . ASP A 1 81 ? -1.101 11.772 5.269 1.00 81.56 81 ASP A C 1
ATOM 617 O O . ASP A 1 81 ? -1.581 10.676 5.559 1.00 81.56 81 ASP A O 1
ATOM 621 N N . GLY A 1 82 ? -0.515 12.536 6.199 1.00 85.19 82 GLY A N 1
ATOM 622 C CA . GLY A 1 82 ? -0.368 12.137 7.604 1.00 85.19 82 GLY A CA 1
ATOM 623 C C . GLY A 1 82 ? -1.669 11.681 8.270 1.00 85.19 82 GLY A C 1
ATOM 624 O O . GLY A 1 82 ? -1.711 10.552 8.744 1.00 85.19 82 GLY A O 1
ATOM 625 N N . PRO A 1 83 ? -2.760 12.470 8.251 1.00 85.19 83 PRO A N 1
ATOM 626 C CA . PRO A 1 83 ? -4.023 12.073 8.880 1.00 85.19 83 PRO A CA 1
ATOM 627 C C . PRO A 1 83 ? -4.633 10.761 8.360 1.00 85.19 83 PRO A C 1
ATOM 629 O O . PRO A 1 83 ? -5.448 10.172 9.056 1.00 85.19 83 PRO A O 1
ATOM 632 N N . GLN A 1 84 ? -4.256 10.314 7.158 1.00 81.31 84 GLN A N 1
ATOM 633 C CA . GLN A 1 84 ? -4.754 9.083 6.532 1.00 81.31 84 GLN A CA 1
ATOM 634 C C . GLN A 1 84 ? -3.756 7.919 6.628 1.00 81.31 84 GLN A C 1
ATOM 636 O O . GLN A 1 84 ? -4.073 6.795 6.243 1.00 81.31 84 GLN A O 1
ATOM 641 N N . SER A 1 85 ? -2.544 8.178 7.125 1.00 88.94 85 SER A N 1
ATOM 642 C C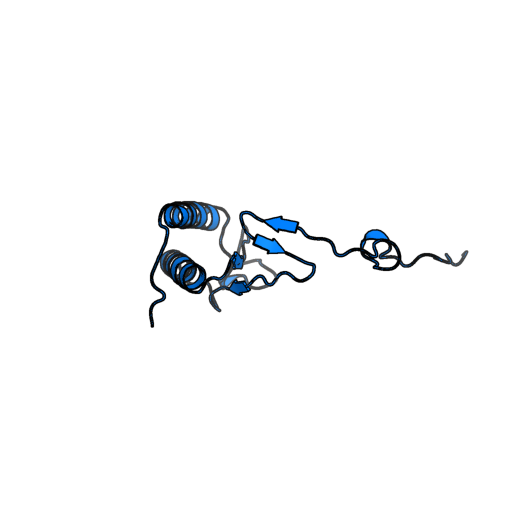A . SER A 1 85 ? -1.483 7.183 7.235 1.00 88.94 85 SER A CA 1
ATOM 643 C C . SER A 1 85 ? -1.682 6.305 8.464 1.00 88.94 85 SER A C 1
ATOM 645 O O . SER A 1 85 ? -1.753 6.789 9.595 1.00 88.94 85 SER A O 1
ATOM 647 N N . LEU A 1 86 ? -1.675 4.990 8.269 1.00 88.19 86 LEU A N 1
ATOM 648 C CA . LEU A 1 86 ? -1.663 4.038 9.372 1.00 88.19 86 LEU A CA 1
ATOM 649 C C . LEU A 1 86 ? -0.282 3.973 10.029 1.00 88.19 86 LEU A C 1
ATOM 651 O O . LEU A 1 86 ? 0.752 4.086 9.372 1.00 88.19 86 LEU A O 1
ATOM 655 N N . THR A 1 87 ? -0.254 3.711 11.334 1.00 89.94 87 THR A N 1
ATOM 656 C CA . THR A 1 87 ? 0.963 3.225 11.995 1.00 89.94 87 THR A CA 1
ATOM 657 C C . THR A 1 87 ? 1.245 1.784 11.568 1.00 89.94 87 THR A C 1
ATOM 659 O O . THR A 1 87 ? 0.361 1.086 11.068 1.00 89.94 87 THR A O 1
ATOM 662 N N . PHE A 1 88 ? 2.463 1.290 11.807 1.00 92.12 88 PHE A N 1
ATOM 663 C CA . PHE A 1 88 ? 2.786 -0.114 11.524 1.00 92.12 88 PHE A CA 1
ATOM 664 C C . PHE A 1 88 ? 1.882 -1.086 12.290 1.00 92.12 88 PHE A C 1
ATOM 666 O O . PHE A 1 88 ? 1.419 -2.065 11.719 1.00 92.12 88 PHE A O 1
ATOM 673 N N . GLN A 1 89 ? 1.559 -0.776 13.547 1.00 88.81 89 GLN A N 1
ATOM 674 C CA . GLN A 1 89 ? 0.675 -1.603 14.365 1.00 88.81 89 GLN A CA 1
ATOM 675 C C . GLN A 1 89 ? -0.740 -1.677 13.782 1.00 88.81 89 GLN A C 1
ATOM 677 O O . GLN A 1 89 ? -1.301 -2.763 13.674 1.00 88.81 89 GLN A O 1
ATOM 682 N N . ASN A 1 90 ? -1.309 -0.538 13.374 1.00 86.12 90 ASN A N 1
ATOM 683 C CA . ASN A 1 90 ? -2.652 -0.515 12.791 1.00 86.12 90 ASN A CA 1
ATOM 684 C C . ASN A 1 90 ? -2.681 -1.198 11.419 1.00 86.12 90 ASN A C 1
ATOM 686 O O . ASN A 1 90 ? -3.667 -1.844 11.073 1.00 86.12 90 ASN A O 1
ATOM 690 N N . PHE A 1 91 ? -1.595 -1.091 10.651 1.00 89.50 91 PHE A N 1
ATOM 691 C CA . PHE A 1 91 ? -1.451 -1.817 9.396 1.00 89.50 91 PHE A CA 1
ATOM 692 C C . PHE A 1 91 ? -1.419 -3.337 9.611 1.00 89.50 91 PHE A C 1
ATOM 694 O O . PHE A 1 91 ? -2.102 -4.062 8.890 1.00 89.50 91 PHE A O 1
ATOM 701 N N . ASP A 1 92 ? -0.689 -3.829 10.615 1.00 90.31 92 ASP A N 1
ATOM 702 C CA . ASP A 1 92 ? -0.646 -5.261 10.933 1.00 90.31 92 ASP A CA 1
ATOM 703 C C . ASP A 1 92 ? -2.034 -5.800 11.321 1.00 90.31 92 ASP A C 1
ATOM 705 O O . ASP A 1 92 ? -2.468 -6.824 10.785 1.00 90.31 92 ASP A O 1
ATOM 709 N N . LEU A 1 93 ? -2.762 -5.072 12.177 1.00 85.88 93 LEU A N 1
ATOM 710 C CA . LEU A 1 93 ? -4.136 -5.413 12.570 1.00 85.88 93 LEU A CA 1
ATOM 711 C C . LEU A 1 93 ? -5.068 -5.489 11.355 1.00 85.88 93 LEU A C 1
ATOM 713 O O . LEU A 1 93 ? -5.733 -6.506 11.131 1.00 85.88 93 LEU A O 1
ATOM 717 N N . LEU A 1 94 ? -5.033 -4.461 10.505 1.00 84.94 94 LEU A N 1
ATOM 718 C CA . LEU A 1 94 ? -5.790 -4.434 9.262 1.00 84.94 94 LEU A CA 1
ATOM 719 C C . LEU A 1 94 ? -5.459 -5.635 8.367 1.00 84.94 94 LEU A C 1
ATOM 721 O O . LEU A 1 94 ? -6.359 -6.279 7.823 1.00 84.94 94 LEU A O 1
ATOM 725 N N . MET A 1 95 ? -4.175 -5.951 8.195 1.00 86.31 95 MET A N 1
ATOM 726 C CA . MET A 1 95 ? -3.743 -7.055 7.342 1.00 86.31 95 MET A CA 1
ATOM 727 C C . MET A 1 95 ? -4.243 -8.407 7.849 1.00 86.31 95 MET A C 1
ATOM 729 O O . MET A 1 95 ? -4.588 -9.267 7.033 1.00 86.31 95 MET A O 1
ATOM 733 N N . ASP A 1 96 ? -4.324 -8.609 9.161 1.00 87.31 96 ASP A N 1
ATOM 734 C CA . ASP A 1 96 ? -4.900 -9.823 9.738 1.00 87.31 96 ASP A CA 1
ATOM 735 C C . ASP A 1 96 ? -6.402 -9.933 9.445 1.00 87.31 96 ASP A C 1
ATOM 737 O O . ASP A 1 96 ? -6.875 -10.999 9.027 1.00 87.31 96 ASP A O 1
ATOM 741 N N . GLN A 1 97 ? -7.140 -8.823 9.528 1.00 80.94 97 GLN A N 1
ATOM 742 C CA . GLN A 1 97 ? -8.553 -8.796 9.150 1.00 80.94 97 GLN A CA 1
ATOM 743 C C . GLN A 1 97 ? -8.767 -9.028 7.645 1.00 80.94 97 GLN A C 1
ATOM 745 O O . GLN A 1 97 ? -9.622 -9.825 7.249 1.00 80.94 97 GLN A O 1
ATOM 750 N N . VAL A 1 98 ? -7.966 -8.397 6.781 1.00 79.50 98 VAL A N 1
ATOM 751 C CA . VAL A 1 98 ? -8.053 -8.569 5.320 1.00 79.50 98 VAL A CA 1
ATOM 752 C C . VAL A 1 98 ? -7.714 -10.004 4.904 1.00 79.50 98 VAL A C 1
ATOM 754 O O . VAL A 1 98 ? -8.382 -10.571 4.035 1.00 79.50 98 VAL A O 1
ATOM 757 N N . LYS A 1 99 ? -6.729 -10.651 5.542 1.00 82.25 99 LYS A N 1
ATOM 758 C CA . LYS A 1 99 ? -6.428 -12.074 5.299 1.00 82.25 99 LYS A CA 1
ATOM 759 C C . LYS A 1 99 ? -7.623 -12.967 5.628 1.00 82.25 99 LYS A C 1
ATOM 761 O O . LYS A 1 99 ? -7.911 -13.879 4.851 1.00 82.25 99 LYS A O 1
ATOM 766 N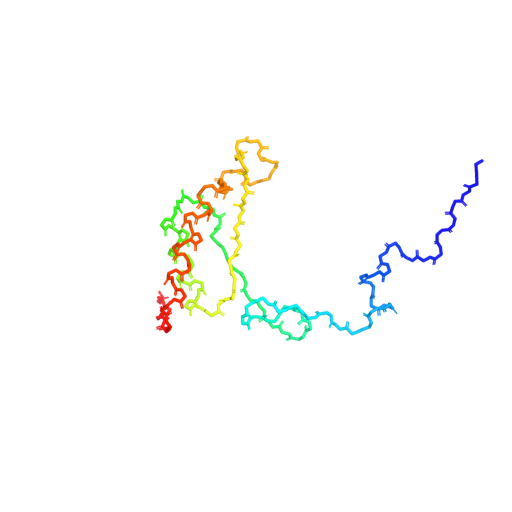 N . ALA A 1 100 ? -8.352 -12.681 6.708 1.00 78.50 100 ALA A N 1
ATOM 767 C CA . ALA A 1 100 ? -9.569 -13.416 7.053 1.00 78.50 100 ALA A CA 1
ATOM 768 C C . ALA A 1 100 ? -10.673 -13.271 5.981 1.00 78.50 100 ALA A C 1
ATOM 770 O O . ALA A 1 100 ? -11.431 -14.211 5.739 1.00 78.50 100 ALA A O 1
ATOM 771 N N . LEU A 1 101 ? -10.728 -12.145 5.254 1.00 72.25 101 LEU A N 1
ATOM 772 C CA . LEU A 1 101 ? -11.651 -11.963 4.120 1.00 72.25 101 LEU A CA 1
ATOM 773 C C . LEU A 1 101 ? -11.309 -12.846 2.913 1.00 72.25 101 LEU A C 1
ATOM 775 O O . LEU A 1 101 ? -12.184 -13.162 2.101 1.00 72.25 101 LEU A O 1
ATOM 779 N N . ASN A 1 102 ? -10.048 -13.253 2.750 1.00 64.44 102 ASN A N 1
ATOM 780 C CA . ASN A 1 102 ? -9.626 -14.126 1.650 1.00 64.44 102 ASN A CA 1
ATOM 781 C C . ASN A 1 102 ? -10.088 -15.573 1.790 1.00 64.44 102 ASN A C 1
ATOM 783 O O . ASN A 1 102 ? -10.185 -16.275 0.785 1.00 64.44 102 ASN A O 1
ATOM 787 N N . SER A 1 103 ? -10.5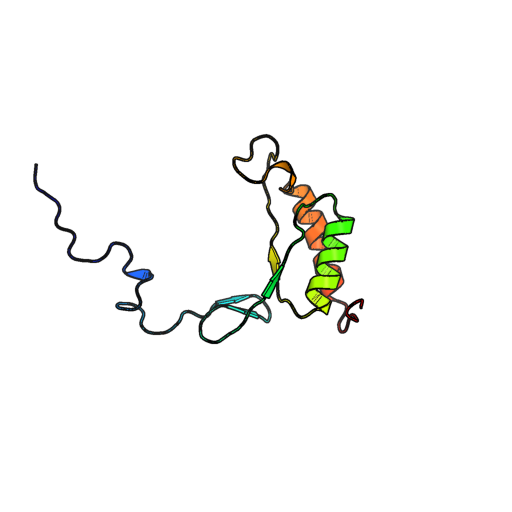03 -15.976 2.987 1.00 59.16 103 SER A N 1
ATOM 788 C CA . SER A 1 103 ? -11.140 -17.267 3.242 1.00 59.16 103 SER A CA 1
ATOM 789 C C . SER A 1 103 ? -12.578 -17.353 2.701 1.00 59.16 103 SER A C 1
ATOM 791 O O . SER A 1 103 ? -13.122 -18.449 2.590 1.00 59.16 103 SER A O 1
ATOM 793 N N . VAL A 1 104 ? -13.198 -16.222 2.339 1.00 52.97 104 VAL A N 1
ATOM 794 C CA . VAL A 1 104 ? -14.595 -16.140 1.887 1.00 52.97 104 VAL A CA 1
ATOM 795 C C . VAL A 1 104 ? -14.633 -15.826 0.384 1.00 52.97 104 VAL A C 1
ATOM 797 O O . VAL A 1 104 ? -14.335 -14.709 -0.044 1.00 52.97 104 VAL A O 1
ATOM 800 N N . ARG A 1 105 ? -14.969 -16.818 -0.457 1.00 52.25 105 ARG A N 1
ATOM 801 C CA . ARG A 1 105 ? -15.244 -16.604 -1.895 1.00 52.25 105 ARG A CA 1
ATOM 802 C C . ARG A 1 105 ? -16.710 -16.212 -2.101 1.00 52.25 105 ARG A C 1
ATOM 804 O O . ARG A 1 105 ? -17.587 -16.794 -1.477 1.00 52.25 105 ARG A O 1
ATOM 811 N N . GLY A 1 106 ? -16.956 -15.295 -3.042 1.00 56.00 106 GLY A N 1
ATOM 812 C CA . GLY A 1 106 ? -18.301 -14.993 -3.553 1.00 56.00 106 GLY A CA 1
ATOM 813 C C . GLY A 1 106 ? -19.104 -13.970 -2.746 1.00 56.00 106 GLY A C 1
ATOM 814 O O . GLY A 1 106 ? -20.300 -14.167 -2.556 1.00 56.00 106 GLY A O 1
ATOM 815 N N . MET A 1 107 ? -18.475 -12.892 -2.261 1.00 56.09 107 MET A N 1
ATOM 816 C CA . MET A 1 107 ? -19.222 -11.818 -1.596 1.00 56.09 107 MET A CA 1
ATOM 817 C C . MET A 1 107 ? -20.071 -11.044 -2.620 1.00 56.09 107 MET A C 1
ATOM 819 O O . MET A 1 107 ? -19.527 -10.622 -3.643 1.00 56.09 107 MET A O 1
ATOM 823 N N . PRO A 1 108 ? -21.382 -10.861 -2.377 1.00 52.16 108 PRO A N 1
ATOM 824 C CA . PRO A 1 108 ? -22.219 -10.029 -3.230 1.00 52.16 108 PRO A CA 1
ATOM 825 C C . PRO A 1 108 ? -21.745 -8.574 -3.167 1.00 52.16 108 PRO A C 1
ATOM 827 O O . PRO A 1 108 ? -21.394 -8.079 -2.096 1.00 52.16 108 PRO A O 1
ATOM 830 N N . VAL A 1 109 ? -21.744 -7.896 -4.315 1.00 50.91 109 VAL A N 1
ATOM 831 C CA . VAL A 1 109 ? -21.528 -6.445 -4.380 1.00 50.91 109 VAL A CA 1
ATOM 832 C C . VAL A 1 109 ? -22.757 -5.779 -3.764 1.00 50.91 109 VAL A C 1
ATOM 834 O O . VAL A 1 109 ? -23.858 -6.024 -4.266 1.00 50.91 109 VAL A O 1
ATOM 837 N N . PRO A 1 110 ? -22.627 -4.998 -2.678 1.00 53.09 110 PRO A N 1
ATOM 838 C CA . PRO A 1 110 ? -23.744 -4.190 -2.207 1.00 53.09 110 PRO A CA 1
ATOM 839 C C . PRO A 1 110 ? -24.141 -3.198 -3.311 1.00 53.09 110 PRO A C 1
ATOM 841 O O . PRO A 1 110 ? -23.269 -2.601 -3.941 1.00 53.09 110 PRO A O 1
ATOM 844 N N . ALA A 1 111 ? -25.448 -3.121 -3.580 1.00 41.50 111 ALA A N 1
ATOM 845 C CA . 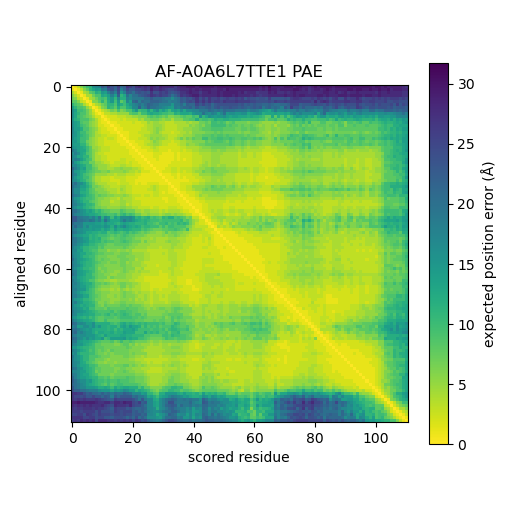ALA A 1 111 ? -26.041 -2.293 -4.631 1.00 41.50 111 ALA A CA 1
ATOM 846 C C . ALA A 1 111 ? -25.914 -0.792 -4.347 1.00 41.50 111 ALA A C 1
ATOM 848 O O . ALA A 1 111 ? -25.962 -0.419 -3.152 1.00 41.50 111 ALA A O 1
#

Mean predicted aligned error: 8.18 Å

Foldseek 3Di:
DDDDDDPDDPPLVVDCVNVVDWDWDDDPPATPIDPGDADEEEDPAADALVVRLVVLLQCVQVPHDYYDAAADCQLVPDPPRSRRHHHPVSVVVSVVSSVVVVVDPDRHNDD

Sequence (111 aa):
MPRRFVFLQPYKLTSREFHPDPTVIRVGDALVGGDNRVIMADPCSVEDEEQMVSTAKVVKAAGAQGLLIEVHPNPDVAKCDGPQSLTFQNFDLLMDQVKALNSVRGMPVPA

pLDDT: mean 82.71, std 12.99, range [41.5, 96.44]

Radius of gyration: 19.68 Å; Cα contacts (8 Å, |Δi|>4): 116; chains: 1; bounding box: 62×38×41 Å